Protein AF-Q7M0B6-F1 (afdb_monomer_lite)

Structure (mmCIF, N/CA/C/O backbone):
data_AF-Q7M0B6-F1
#
_entry.id   AF-Q7M0B6-F1
#
loop_
_atom_site.group_PDB
_atom_site.id
_atom_site.type_symbol
_atom_site.label_atom_id
_atom_site.label_alt_id
_atom_site.label_comp_id
_atom_site.label_asym_id
_atom_site.label_entity_id
_atom_site.label_seq_id
_atom_site.pdbx_PDB_ins_code
_atom_site.Cartn_x
_atom_site.Cartn_y
_atom_site.Cartn_z
_atom_site.occupancy
_atom_site.B_iso_or_equiv
_atom_site.auth_seq_id
_atom_site.auth_comp_id
_atom_site.auth_asym_id
_atom_site.auth_atom_id
_atom_site.pdbx_PDB_model_num
ATOM 1 N N . MET A 1 1 ? 1.663 6.925 12.292 1.00 85.75 1 MET A N 1
ATOM 2 C CA . MET A 1 1 ? 2.914 7.038 11.490 1.00 85.75 1 MET A CA 1
ATOM 3 C C . MET A 1 1 ? 2.663 7.963 10.300 1.00 85.75 1 MET A C 1
ATOM 5 O O . MET A 1 1 ? 1.523 8.021 9.873 1.00 85.75 1 MET A O 1
ATOM 9 N N . VAL A 1 2 ? 3.653 8.690 9.769 1.00 84.75 2 VAL A N 1
ATOM 10 C CA . VAL A 1 2 ? 3.451 9.552 8.580 1.00 84.75 2 VAL A CA 1
ATOM 11 C C . VAL A 1 2 ? 4.028 8.866 7.340 1.00 84.75 2 VAL A C 1
ATOM 13 O O . VAL A 1 2 ? 5.217 8.556 7.311 1.00 84.75 2 VAL A O 1
ATOM 16 N N . LEU A 1 3 ? 3.195 8.630 6.325 1.00 83.50 3 LEU A N 1
ATOM 17 C CA . LEU A 1 3 ? 3.599 8.136 5.010 1.00 83.50 3 LEU A CA 1
ATOM 18 C C . LEU A 1 3 ? 3.777 9.329 4.066 1.00 83.50 3 LEU A C 1
ATOM 20 O O . LEU A 1 3 ? 2.801 9.908 3.593 1.00 83.50 3 LEU A O 1
ATOM 24 N N . GLY A 1 4 ? 5.033 9.698 3.816 1.00 84.81 4 GLY A N 1
ATOM 25 C CA . GLY A 1 4 ? 5.403 10.729 2.849 1.00 84.81 4 GLY A CA 1
ATOM 26 C C . GLY A 1 4 ? 5.688 10.130 1.474 1.00 84.81 4 GLY A C 1
ATOM 27 O O . GLY A 1 4 ? 6.645 9.369 1.346 1.00 84.81 4 GLY A O 1
ATOM 28 N N . TYR A 1 5 ? 4.902 10.456 0.447 1.00 79.81 5 TYR A N 1
ATOM 29 C CA . TYR A 1 5 ? 5.205 10.042 -0.929 1.00 79.81 5 TYR A CA 1
ATOM 30 C C . TYR A 1 5 ? 4.716 11.064 -1.953 1.00 79.81 5 TYR A C 1
ATOM 32 O O . TYR A 1 5 ? 3.850 11.888 -1.660 1.00 79.81 5 TYR A O 1
ATOM 40 N N . TRP A 1 6 ? 5.285 10.999 -3.153 1.00 73.19 6 TRP A N 1
ATOM 41 C CA . TRP A 1 6 ? 4.824 11.730 -4.331 1.00 73.19 6 TRP A CA 1
ATOM 42 C C . TRP A 1 6 ? 3.337 11.450 -4.603 1.00 73.19 6 TRP A C 1
ATOM 44 O O . TRP A 1 6 ? 2.848 10.372 -4.249 1.00 73.19 6 TRP A O 1
ATOM 54 N N . ASP A 1 7 ? 2.626 12.374 -5.261 1.00 75.25 7 ASP A N 1
ATOM 55 C CA . ASP A 1 7 ? 1.221 12.179 -5.667 1.00 75.25 7 ASP A CA 1
ATOM 56 C C . ASP A 1 7 ? 1.094 11.222 -6.865 1.00 75.25 7 ASP A C 1
ATOM 58 O O . ASP A 1 7 ? 0.555 11.530 -7.917 1.00 75.25 7 ASP A O 1
ATOM 62 N N . ILE A 1 8 ? 1.677 10.037 -6.716 1.00 74.06 8 ILE A N 1
ATOM 63 C CA . ILE A 1 8 ? 1.597 8.917 -7.640 1.00 74.06 8 ILE A CA 1
ATOM 64 C C . ILE A 1 8 ? 1.422 7.642 -6.817 1.00 74.06 8 ILE A C 1
ATOM 66 O O . ILE A 1 8 ? 1.860 7.528 -5.669 1.00 74.06 8 ILE A O 1
ATOM 70 N N . ARG A 1 9 ? 0.799 6.622 -7.409 1.00 73.56 9 ARG A N 1
ATOM 71 C CA . ARG A 1 9 ? 0.630 5.327 -6.734 1.00 73.56 9 ARG A CA 1
ATOM 72 C C . ARG A 1 9 ? 1.971 4.664 -6.441 1.00 73.56 9 ARG A C 1
ATOM 74 O O . ARG A 1 9 ? 2.231 4.324 -5.288 1.00 73.56 9 ARG A O 1
ATOM 81 N N . GLY A 1 10 ? 2.793 4.531 -7.487 1.00 79.62 10 GLY A N 1
ATOM 82 C CA . GLY A 1 10 ? 4.172 4.046 -7.441 1.00 79.62 10 GLY A CA 1
ATOM 83 C C . GLY A 1 10 ? 4.407 2.913 -6.440 1.00 79.62 10 GLY A C 1
ATOM 84 O O . GLY A 1 10 ? 3.600 1.993 -6.302 1.00 79.62 10 GLY A O 1
ATOM 85 N N . LEU A 1 11 ? 5.516 3.014 -5.709 1.00 78.31 11 LEU A N 1
ATOM 86 C CA . LEU A 1 11 ? 5.893 2.056 -4.667 1.00 78.31 11 LEU A CA 1
ATOM 87 C C . LEU A 1 11 ? 5.070 2.218 -3.382 1.00 78.31 11 LEU A C 1
ATOM 89 O O . LEU A 1 11 ? 4.901 1.257 -2.632 1.00 78.31 11 LEU A O 1
ATOM 93 N N . ALA A 1 12 ? 4.504 3.404 -3.137 1.00 82.44 12 ALA A N 1
ATOM 94 C CA . ALA A 1 12 ? 3.684 3.646 -1.954 1.00 82.44 12 ALA A CA 1
ATOM 95 C C . ALA A 1 12 ? 2.393 2.825 -1.942 1.00 82.44 12 ALA A C 1
ATOM 97 O O . ALA A 1 12 ? 1.834 2.591 -0.875 1.00 82.44 12 ALA A O 1
ATOM 98 N N . HIS A 1 13 ? 1.917 2.346 -3.094 1.00 84.06 13 HIS A N 1
ATOM 99 C CA . HIS A 1 13 ? 0.734 1.496 -3.135 1.00 84.06 13 HIS A CA 1
ATOM 100 C C . HIS A 1 13 ? 0.904 0.203 -2.319 1.00 84.06 13 HIS A C 1
ATOM 102 O O . HIS A 1 13 ? 0.015 -0.132 -1.537 1.00 84.06 13 HIS A O 1
ATOM 108 N N . ALA A 1 14 ? 2.052 -0.471 -2.430 1.00 85.94 14 ALA A N 1
ATOM 109 C CA . ALA A 1 14 ? 2.340 -1.666 -1.635 1.00 85.94 14 ALA A CA 1
ATOM 110 C C . ALA A 1 14 ? 2.422 -1.348 -0.134 1.00 85.94 14 ALA A C 1
ATOM 112 O O . ALA A 1 14 ? 1.913 -2.103 0.692 1.00 85.94 14 ALA A O 1
ATOM 113 N N . ILE A 1 15 ? 2.998 -0.194 0.210 1.00 86.81 15 ILE A N 1
ATOM 114 C CA . ILE A 1 15 ? 3.126 0.264 1.598 1.00 86.81 15 ILE A CA 1
ATOM 115 C C . ILE A 1 15 ? 1.744 0.528 2.214 1.00 86.81 15 ILE A C 1
ATOM 117 O O . ILE A 1 15 ? 1.480 0.068 3.320 1.00 86.81 15 ILE A O 1
ATOM 121 N N . ARG A 1 16 ? 0.831 1.188 1.487 1.00 86.94 16 ARG A N 1
ATOM 122 C CA . ARG A 1 16 ? -0.557 1.410 1.935 1.00 86.94 16 ARG A CA 1
ATOM 123 C C . ARG A 1 16 ? -1.288 0.095 2.201 1.00 86.94 16 ARG A C 1
ATOM 125 O O . ARG A 1 16 ? -1.886 -0.058 3.256 1.00 86.94 16 ARG A O 1
ATOM 132 N N . MET A 1 17 ? -1.190 -0.874 1.285 1.00 87.50 17 MET A N 1
ATOM 133 C CA . MET A 1 17 ? -1.827 -2.186 1.473 1.00 87.50 17 MET A CA 1
ATOM 134 C C . MET A 1 17 ? -1.331 -2.898 2.736 1.00 87.50 17 MET A C 1
ATOM 136 O O . MET A 1 17 ? -2.122 -3.518 3.441 1.00 87.50 17 MET A O 1
ATOM 140 N N . LEU A 1 18 ? -0.034 -2.796 3.040 1.00 87.50 18 LEU A N 1
ATOM 141 C CA . LEU A 1 18 ? 0.535 -3.382 4.253 1.00 87.50 18 LEU A CA 1
ATOM 142 C C . LEU A 1 18 ? 0.035 -2.684 5.521 1.00 87.50 18 LEU A C 1
ATOM 144 O O . LEU A 1 18 ? -0.319 -3.372 6.471 1.00 87.50 18 LEU A O 1
ATOM 148 N N . LEU A 1 19 ? -0.035 -1.351 5.525 1.00 88.69 19 LEU A N 1
ATOM 149 C CA . LEU A 1 19 ? -0.527 -0.580 6.672 1.00 88.69 19 LEU A CA 1
ATOM 150 C C . LEU A 1 19 ? -2.000 -0.877 6.983 1.00 88.69 19 LEU A C 1
ATOM 152 O O . 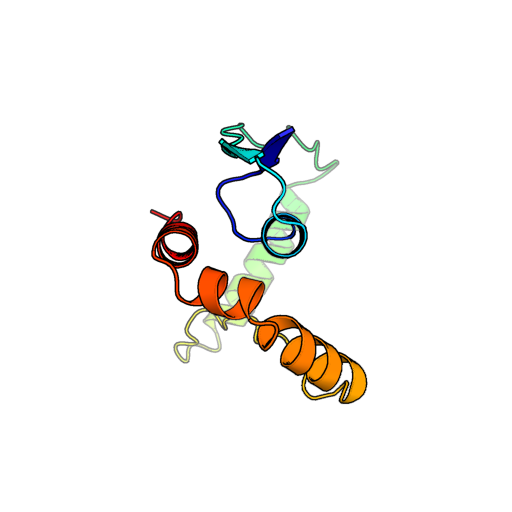LEU A 1 19 ? -2.363 -1.017 8.150 1.00 88.69 19 LEU A O 1
ATOM 156 N N . GLU A 1 20 ? -2.825 -1.030 5.947 1.00 88.75 20 GLU A N 1
ATOM 157 C CA . GLU A 1 20 ? -4.241 -1.403 6.076 1.00 88.75 20 GLU A CA 1
ATOM 158 C C . GLU A 1 20 ? -4.398 -2.864 6.532 1.00 88.75 20 GLU A C 1
ATOM 160 O O . GLU A 1 20 ? -5.252 -3.192 7.356 1.00 88.75 20 GLU A O 1
ATOM 165 N N . PHE A 1 21 ? -3.521 -3.764 6.075 1.00 88.38 21 PHE A N 1
ATOM 166 C CA . PHE A 1 21 ? -3.495 -5.142 6.563 1.00 88.38 21 PHE A CA 1
ATOM 167 C C . PHE A 1 21 ? -3.150 -5.222 8.061 1.00 88.38 21 PHE A C 1
ATOM 169 O O . PHE A 1 21 ? -3.803 -5.956 8.813 1.00 88.38 21 PHE A O 1
ATOM 176 N N . THR A 1 22 ? -2.163 -4.443 8.511 1.00 91.50 22 THR A N 1
ATOM 177 C CA . THR A 1 22 ? -1.732 -4.388 9.917 1.00 91.50 22 THR A CA 1
ATOM 178 C C . THR A 1 22 ? -2.579 -3.464 10.788 1.00 91.50 22 THR A C 1
ATOM 180 O O . THR A 1 22 ? -2.265 -3.312 11.967 1.00 91.50 22 THR A O 1
ATOM 183 N N . ASP A 1 23 ? -3.638 -2.860 10.238 1.00 86.69 23 ASP A N 1
ATOM 184 C CA . ASP A 1 23 ? -4.539 -1.928 10.934 1.00 86.69 23 ASP A CA 1
ATOM 185 C C . ASP A 1 23 ? -3.785 -0.793 11.652 1.00 86.69 23 ASP A C 1
ATOM 187 O O . ASP A 1 23 ? -4.103 -0.361 12.761 1.00 86.69 23 ASP A O 1
ATOM 191 N N . THR A 1 24 ? -2.673 -0.368 11.052 1.00 87.19 24 THR A N 1
ATOM 192 C CA . THR A 1 24 ? -1.766 0.601 11.659 1.00 87.19 24 THR A CA 1
ATOM 193 C C . THR A 1 24 ? -2.206 2.000 11.275 1.00 87.19 24 THR A C 1
ATOM 195 O O . THR A 1 24 ? -2.238 2.340 10.096 1.00 87.19 24 THR A O 1
ATOM 198 N N . SER A 1 25 ? -2.494 2.846 12.265 1.00 84.62 25 SER A N 1
ATOM 199 C CA . SER A 1 25 ? -2.904 4.222 12.000 1.00 84.62 25 SER A CA 1
ATOM 200 C C . SER A 1 25 ? -1.773 5.031 11.354 1.00 84.62 25 SER A C 1
ATOM 202 O O . SER A 1 25 ? -0.643 5.143 11.863 1.00 84.62 25 SER A O 1
ATOM 204 N N . TYR A 1 26 ? -2.076 5.618 10.199 1.00 86.38 26 TYR A N 1
ATOM 205 C CA . TYR A 1 26 ? -1.124 6.426 9.457 1.00 86.38 26 TYR A CA 1
ATOM 206 C C . TYR A 1 26 ? -1.770 7.652 8.808 1.00 86.38 26 TYR A C 1
ATOM 208 O O . TYR A 1 26 ? -2.936 7.638 8.414 1.00 86.38 26 TYR A O 1
ATOM 216 N N . GLU A 1 27 ? -0.980 8.716 8.711 1.00 83.56 27 GLU A N 1
ATOM 217 C CA . GLU A 1 27 ? -1.316 9.957 8.021 1.00 83.56 27 GLU A CA 1
ATOM 218 C C . GLU A 1 27 ? -0.553 10.003 6.695 1.00 83.56 27 GLU A C 1
ATOM 220 O O . GLU A 1 27 ? 0.651 9.740 6.667 1.00 83.56 27 GLU A O 1
ATOM 225 N N . GLU A 1 28 ? -1.230 10.324 5.591 1.00 79.88 28 GLU A N 1
ATOM 226 C CA . GLU A 1 28 ? -0.574 10.540 4.298 1.00 79.88 28 GLU A CA 1
ATOM 227 C C . GLU A 1 28 ? -0.172 12.004 4.158 1.00 79.88 28 GLU A C 1
ATOM 229 O O . GLU A 1 28 ? -1.003 12.904 4.277 1.00 79.88 28 GLU A O 1
ATOM 234 N N . LYS A 1 29 ? 1.108 12.241 3.870 1.00 80.81 29 LYS A N 1
ATOM 235 C CA . LYS A 1 29 ? 1.624 13.561 3.520 1.00 80.81 29 LYS A CA 1
ATOM 236 C C . LYS A 1 29 ? 2.141 13.510 2.091 1.00 80.81 29 LYS A C 1
ATOM 238 O O . LYS A 1 29 ? 3.155 12.874 1.816 1.00 80.81 29 LYS A O 1
ATOM 243 N N . GLN A 1 30 ? 1.454 14.185 1.179 1.00 74.31 30 GLN A N 1
ATOM 244 C CA . GLN A 1 30 ? 1.953 14.327 -0.183 1.00 74.31 30 GLN A CA 1
ATOM 245 C C . GLN A 1 30 ? 3.253 15.136 -0.159 1.00 74.31 30 GLN A C 1
ATOM 247 O O . GLN A 1 30 ? 3.316 16.237 0.393 1.00 74.31 30 GLN A O 1
ATOM 252 N N . VAL A 1 31 ? 4.306 14.564 -0.735 1.00 70.50 31 VAL A N 1
ATOM 253 C CA . VAL A 1 31 ? 5.559 15.272 -0.979 1.00 70.50 31 VAL A CA 1
ATOM 254 C C . VAL A 1 31 ? 5.378 16.026 -2.288 1.00 70.50 31 VAL A C 1
ATOM 256 O O . VAL A 1 31 ? 5.588 15.487 -3.370 1.00 70.50 31 VAL A O 1
ATOM 259 N N . THR A 1 32 ? 4.927 17.272 -2.185 1.00 59.19 32 THR A N 1
ATOM 260 C CA . THR A 1 32 ? 5.049 18.256 -3.260 1.00 59.19 32 THR A CA 1
ATOM 261 C C . THR A 1 32 ? 6.468 18.802 -3.209 1.00 59.19 32 THR A C 1
ATOM 263 O O . THR A 1 32 ? 6.795 19.610 -2.339 1.00 59.19 32 THR A O 1
ATOM 266 N N . GLY A 1 33 ? 7.325 18.305 -4.089 1.00 57.41 33 GLY A N 1
ATOM 267 C CA . GLY A 1 33 ? 8.675 18.813 -4.283 1.00 57.41 33 GLY A CA 1
ATOM 268 C C . GLY A 1 33 ? 8.919 19.049 -5.764 1.00 57.41 33 GLY A C 1
ATOM 269 O O . GLY A 1 33 ? 8.409 18.315 -6.607 1.00 57.41 33 GLY A O 1
ATOM 270 N N . GLU A 1 34 ? 9.690 20.074 -6.088 1.00 58.88 34 GLU A N 1
ATOM 271 C CA . GLU A 1 34 ? 10.387 20.102 -7.369 1.00 58.88 34 GLU A CA 1
ATOM 272 C C . GLU A 1 34 ? 11.357 18.911 -7.364 1.00 58.88 34 GLU A C 1
ATOM 274 O O . GLU A 1 34 ? 11.917 18.576 -6.311 1.00 58.88 34 GLU A O 1
ATOM 279 N N . ALA A 1 35 ? 11.455 18.178 -8.477 1.00 55.38 35 ALA A N 1
ATOM 280 C CA . ALA A 1 35 ? 12.375 17.048 -8.546 1.00 55.38 35 ALA A CA 1
ATOM 281 C C . ALA A 1 35 ? 13.777 17.542 -8.143 1.00 55.38 35 ALA A C 1
ATOM 283 O O . ALA A 1 35 ? 14.136 18.654 -8.527 1.00 55.38 35 ALA A O 1
ATOM 284 N N . PRO A 1 36 ? 14.561 16.772 -7.364 1.00 64.06 36 PRO A N 1
ATOM 285 C CA . PRO A 1 36 ? 15.957 17.119 -7.135 1.00 64.06 36 PRO A CA 1
ATOM 286 C C . PRO A 1 36 ? 16.607 17.388 -8.491 1.00 64.06 36 PRO A C 1
ATOM 288 O O . PRO A 1 36 ? 16.371 16.603 -9.413 1.00 64.06 36 PRO A O 1
ATOM 291 N N . ASP A 1 37 ? 17.385 18.465 -8.613 1.00 56.44 37 ASP A N 1
ATOM 292 C CA . ASP A 1 37 ? 18.210 18.694 -9.797 1.00 56.44 37 ASP A CA 1
ATOM 293 C C . ASP A 1 37 ? 19.191 17.524 -9.897 1.00 56.44 37 ASP A C 1
ATOM 295 O O . ASP A 1 37 ? 20.243 17.470 -9.260 1.00 56.44 37 ASP A O 1
ATOM 299 N N . TYR A 1 38 ? 18.774 16.497 -10.631 1.00 54.84 38 TYR A N 1
ATOM 300 C CA . TYR A 1 38 ? 19.645 15.431 -11.059 1.00 54.84 38 TYR A CA 1
ATOM 301 C C . TYR A 1 38 ? 20.503 16.058 -12.148 1.00 54.84 38 TYR A C 1
ATOM 303 O O . TYR A 1 38 ? 20.046 16.148 -13.287 1.00 54.84 38 TYR A O 1
ATOM 311 N N . ASP A 1 39 ? 21.711 16.504 -11.788 1.00 53.09 39 ASP A N 1
ATOM 312 C CA . ASP A 1 39 ? 22.765 16.868 -12.737 1.00 53.09 39 ASP A CA 1
ATOM 313 C C . ASP A 1 39 ? 22.978 15.680 -13.688 1.00 53.09 39 ASP A C 1
ATOM 315 O O . ASP A 1 39 ? 23.733 14.737 -13.427 1.00 53.09 39 ASP A O 1
ATOM 319 N N . MET A 1 40 ? 22.233 15.688 -14.792 1.00 51.34 40 MET A N 1
ATOM 320 C CA . MET A 1 40 ? 22.429 14.801 -15.922 1.00 51.34 40 MET A CA 1
ATOM 321 C C . MET A 1 40 ? 23.691 15.300 -16.615 1.00 51.34 40 MET A C 1
ATOM 323 O O . MET A 1 40 ? 23.620 16.155 -17.490 1.00 51.34 40 MET A O 1
ATOM 327 N N . GLY A 1 41 ? 24.847 14.814 -16.161 1.00 50.34 41 GLY A N 1
ATOM 328 C CA . GLY A 1 41 ? 26.136 15.152 -16.756 1.00 50.34 41 GLY A CA 1
ATOM 329 C C . GLY A 1 41 ? 26.136 14.994 -18.283 1.00 50.34 41 GLY A C 1
ATOM 330 O O . GLY A 1 41 ? 25.560 14.039 -18.804 1.00 50.34 41 GLY A O 1
ATOM 331 N N . ASP A 1 42 ? 26.761 15.977 -18.942 1.00 49.41 42 ASP A N 1
ATOM 332 C CA . ASP A 1 42 ? 27.284 16.061 -20.317 1.00 49.41 42 ASP A CA 1
ATOM 333 C C . ASP A 1 42 ? 26.741 15.023 -21.327 1.00 49.41 42 ASP A C 1
ATOM 335 O O . ASP A 1 42 ? 27.102 13.852 -21.286 1.00 49.41 42 ASP A O 1
ATOM 339 N N . THR A 1 43 ? 25.929 15.349 -22.336 1.00 57.31 43 THR A N 1
ATOM 340 C CA . THR A 1 43 ? 25.555 16.636 -22.939 1.00 57.31 43 THR A CA 1
ATOM 341 C C . THR A 1 43 ? 24.121 16.541 -23.477 1.00 57.31 43 THR A C 1
ATOM 343 O O . THR A 1 43 ? 23.750 15.581 -24.159 1.00 57.31 43 THR A O 1
ATOM 346 N N . GLU A 1 44 ? 23.295 17.552 -23.201 1.00 58.50 44 GLU A N 1
ATOM 347 C CA . GLU A 1 44 ? 21.911 17.623 -23.697 1.00 58.50 44 GLU A CA 1
ATOM 348 C C . GLU A 1 44 ? 21.829 17.563 -25.229 1.00 58.50 44 GLU A C 1
ATOM 350 O O . GLU A 1 44 ? 20.846 17.060 -25.767 1.00 58.50 44 GLU A O 1
ATOM 355 N N . GLU A 1 45 ? 22.869 18.000 -25.945 1.00 59.94 45 GLU A N 1
ATOM 356 C CA . GLU A 1 45 ? 22.907 18.003 -27.409 1.00 59.94 45 GLU A CA 1
ATOM 357 C C . GLU A 1 45 ? 22.931 16.596 -28.023 1.00 59.94 45 GLU A C 1
ATOM 359 O O . GLU A 1 45 ? 22.231 16.352 -29.009 1.00 59.94 45 GLU A O 1
ATOM 364 N N . GLU A 1 46 ? 23.684 15.650 -27.449 1.00 57.19 46 GLU A N 1
ATOM 365 C CA . GLU A 1 46 ? 23.714 14.261 -27.929 1.00 57.19 46 GLU A CA 1
ATOM 366 C C . GLU A 1 46 ? 22.395 13.547 -27.627 1.00 57.19 46 GLU A C 1
ATOM 368 O O . GLU A 1 46 ? 21.852 12.845 -28.487 1.00 57.19 46 GLU A O 1
ATOM 373 N N . LYS A 1 47 ? 21.825 13.808 -26.446 1.00 57.62 47 LYS A N 1
ATOM 374 C CA . LYS A 1 47 ? 20.525 13.276 -26.029 1.00 57.62 47 LYS A CA 1
ATOM 375 C C . LYS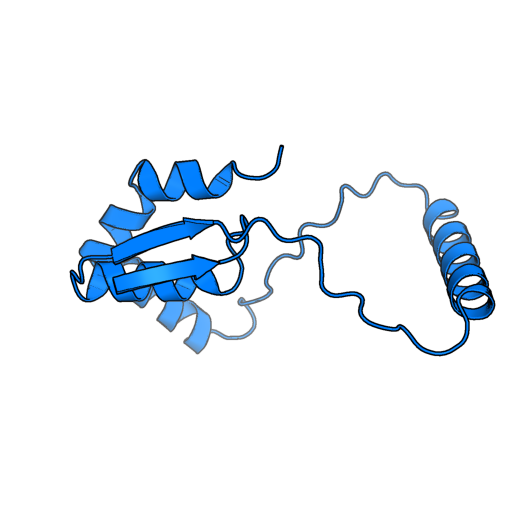 A 1 47 ? 19.394 13.817 -26.909 1.00 57.62 47 LYS A C 1
ATOM 377 O O . LYS A 1 47 ? 18.601 13.027 -27.415 1.00 57.62 47 LYS A O 1
ATOM 382 N N . LEU A 1 48 ? 19.389 15.122 -27.211 1.00 61.78 48 LEU A N 1
ATOM 383 C CA . LEU A 1 48 ? 18.449 15.740 -28.154 1.00 61.78 48 LEU A CA 1
ATOM 384 C C . LEU A 1 48 ? 18.594 15.167 -29.563 1.00 61.78 48 LEU A C 1
ATOM 386 O O . LEU A 1 48 ? 17.593 14.991 -30.253 1.00 61.78 48 LEU A O 1
ATOM 390 N N . ARG A 1 49 ? 19.817 14.872 -30.022 1.00 59.59 49 ARG A N 1
ATOM 391 C CA . ARG A 1 49 ? 20.049 14.298 -31.356 1.00 59.59 49 ARG A CA 1
ATOM 392 C C . ARG A 1 49 ? 19.463 12.894 -31.479 1.00 59.59 49 ARG A C 1
ATOM 394 O O . ARG A 1 49 ? 18.823 12.592 -32.490 1.00 59.59 49 ARG A O 1
ATOM 401 N N . VAL A 1 50 ? 19.666 12.067 -30.456 1.00 60.12 50 VAL A N 1
ATOM 402 C CA . VAL A 1 50 ? 19.124 10.704 -30.366 1.00 60.12 50 VAL A CA 1
ATOM 403 C C . VAL A 1 50 ? 17.604 10.737 -30.195 1.00 60.12 50 VAL A C 1
ATOM 405 O O . VAL A 1 50 ? 16.902 10.025 -30.915 1.00 60.12 50 VAL A O 1
ATOM 408 N N . ASP A 1 51 ? 17.080 11.627 -29.352 1.00 60.50 51 ASP A N 1
ATOM 409 C CA . ASP A 1 51 ? 15.640 11.797 -29.142 1.00 60.50 51 ASP A CA 1
ATOM 410 C C . ASP A 1 51 ? 14.939 12.303 -30.408 1.00 60.50 51 ASP A C 1
ATOM 412 O O . ASP A 1 51 ? 13.902 11.765 -30.797 1.00 60.50 51 ASP A O 1
ATOM 416 N N . MET A 1 52 ? 15.521 13.261 -31.139 1.00 60.16 52 MET A N 1
ATOM 417 C CA . MET A 1 52 ? 14.933 13.735 -32.397 1.00 60.16 52 MET A CA 1
ATOM 418 C C . MET A 1 52 ? 14.950 12.650 -33.485 1.00 60.16 52 MET A C 1
ATOM 420 O O . MET A 1 52 ? 14.029 12.582 -34.302 1.00 60.16 52 MET A O 1
ATOM 424 N N . GLN A 1 53 ? 15.971 11.786 -33.509 1.00 65.81 53 GLN A N 1
ATOM 425 C CA . GLN A 1 53 ? 16.015 10.631 -34.411 1.00 65.81 53 GLN A CA 1
ATOM 426 C C . GLN A 1 53 ? 14.973 9.571 -34.033 1.00 65.81 53 GLN A C 1
ATOM 428 O O . GLN A 1 53 ? 14.284 9.057 -34.917 1.00 65.81 53 GLN A O 1
ATOM 433 N N . LEU A 1 54 ? 14.787 9.301 -32.740 1.00 62.19 54 LEU A N 1
ATOM 434 C CA . LEU A 1 54 ? 13.746 8.411 -32.224 1.00 62.19 54 LEU A CA 1
ATOM 435 C C . LEU A 1 54 ? 12.341 8.931 -32.539 1.00 62.19 54 LEU A C 1
ATOM 437 O O . LEU A 1 54 ? 11.504 8.163 -33.004 1.00 62.19 54 LEU A O 1
ATOM 441 N N . VAL A 1 55 ? 12.097 10.235 -32.388 1.00 64.31 55 VAL A N 1
ATOM 442 C CA . VAL A 1 55 ? 10.822 10.879 -32.746 1.00 64.31 55 VAL A CA 1
ATOM 443 C C . VAL A 1 55 ? 10.561 10.797 -34.254 1.00 64.31 55 VAL A C 1
ATOM 445 O O . VAL A 1 55 ? 9.440 10.510 -34.667 1.00 64.31 55 VAL A O 1
ATOM 448 N N . ARG A 1 56 ? 11.585 10.971 -35.102 1.00 62.91 56 ARG A N 1
ATOM 449 C CA . ARG A 1 56 ? 11.454 10.809 -36.565 1.00 62.91 56 ARG A CA 1
ATOM 450 C C . ARG A 1 56 ? 11.149 9.364 -36.970 1.00 62.91 56 ARG A C 1
ATOM 452 O O . ARG A 1 56 ? 10.308 9.149 -37.844 1.00 62.91 56 ARG A O 1
ATOM 459 N N . LEU A 1 57 ? 11.772 8.378 -36.322 1.00 58.62 57 LEU A N 1
ATOM 460 C CA . LEU A 1 57 ? 11.479 6.953 -36.529 1.00 58.62 57 LEU A CA 1
ATOM 461 C C . LEU A 1 57 ? 10.094 6.557 -35.985 1.00 58.62 57 LEU A C 1
ATOM 463 O O . LEU A 1 57 ? 9.414 5.713 -36.568 1.00 58.62 57 LEU A O 1
ATOM 467 N N . TYR A 1 58 ? 9.650 7.195 -34.902 1.00 55.16 58 TYR A N 1
ATOM 468 C CA . TYR A 1 58 ? 8.338 6.985 -34.294 1.00 55.16 58 TYR A CA 1
ATOM 469 C C . TYR A 1 58 ? 7.203 7.582 -35.143 1.00 55.16 58 TYR A C 1
ATOM 471 O O . TYR A 1 58 ? 6.219 6.899 -35.422 1.00 55.16 58 TYR A O 1
ATOM 479 N N . ASN A 1 59 ? 7.372 8.810 -35.643 1.00 54.41 59 ASN A N 1
ATOM 480 C CA . ASN A 1 59 ? 6.360 9.524 -36.433 1.00 54.41 59 ASN A CA 1
ATOM 481 C C . ASN A 1 59 ? 6.260 9.042 -37.890 1.00 54.41 59 ASN A C 1
ATOM 483 O O . ASN A 1 59 ? 5.237 9.258 -38.534 1.00 54.41 59 ASN A O 1
ATOM 487 N N . SER A 1 60 ? 7.282 8.355 -38.413 1.00 55.56 60 SER A N 1
ATOM 488 C CA . SER A 1 60 ? 7.220 7.713 -39.739 1.00 55.56 60 SER A CA 1
ATOM 489 C C . SER A 1 60 ? 6.337 6.456 -39.753 1.00 55.56 60 SER A C 1
ATOM 491 O O . SER A 1 60 ? 5.906 6.021 -40.815 1.00 55.56 60 SER A O 1
ATOM 493 N N . ASN A 1 61 ? 6.017 5.897 -38.580 1.00 50.84 61 ASN A N 1
ATOM 494 C CA . ASN A 1 61 ? 5.132 4.742 -38.409 1.00 50.84 61 ASN A CA 1
ATOM 495 C C . ASN A 1 61 ? 3.758 5.164 -37.864 1.00 50.84 61 ASN A C 1
ATOM 497 O O . ASN A 1 61 ? 3.212 4.487 -36.993 1.00 50.84 61 ASN A O 1
ATOM 501 N N . HIS A 1 62 ? 3.239 6.311 -38.324 1.00 42.47 62 HIS A N 1
ATOM 502 C CA . HIS A 1 62 ? 2.001 6.935 -37.850 1.00 42.47 62 HIS A CA 1
ATOM 503 C C . HIS A 1 62 ? 0.759 6.059 -38.103 1.00 42.47 62 HIS A C 1
ATOM 505 O O . HIS A 1 62 ? -0.062 6.301 -38.979 1.00 42.47 62 HIS A O 1
ATOM 511 N N . GLU A 1 63 ? 0.584 5.067 -37.247 1.00 43.44 63 GLU A N 1
ATOM 512 C CA . GLU A 1 63 ? -0.709 4.568 -36.829 1.00 43.44 63 GLU A CA 1
ATOM 513 C C . GLU A 1 63 ? -0.832 4.942 -35.352 1.00 43.44 63 GLU A C 1
ATOM 515 O O . GLU A 1 63 ? 0.099 4.738 -34.569 1.00 43.44 63 GLU A O 1
ATOM 520 N N . GLN A 1 64 ? -1.931 5.600 -34.992 1.00 46.34 64 GLN A N 1
ATOM 521 C CA . GLN A 1 64 ? -2.179 6.203 -33.683 1.00 46.34 64 GLN A CA 1
ATOM 522 C C . GLN A 1 64 ? -2.076 5.168 -32.549 1.00 46.34 64 GLN A C 1
ATOM 524 O O . GLN A 1 64 ? -3.075 4.629 -32.075 1.00 46.34 64 GLN A O 1
ATOM 529 N N . LYS A 1 65 ? -0.869 4.880 -32.062 1.00 45.19 65 LYS A N 1
ATOM 530 C CA . LYS A 1 65 ? -0.699 4.119 -30.830 1.00 45.19 65 LYS A CA 1
ATOM 531 C C . LYS A 1 65 ? -0.957 5.076 -29.677 1.00 45.19 65 LYS A C 1
ATOM 533 O O . LYS A 1 65 ? -0.103 5.895 -29.342 1.00 45.19 65 LYS A O 1
ATOM 538 N N . LYS A 1 66 ? -2.152 4.950 -29.075 1.00 43.38 66 LYS A N 1
ATOM 539 C CA . LYS A 1 66 ? -2.430 5.364 -27.685 1.00 43.38 66 LYS A CA 1
ATOM 540 C C . LYS A 1 66 ? -1.167 5.126 -26.848 1.00 43.38 66 LYS A C 1
ATOM 542 O O . LYS A 1 66 ? -0.527 4.096 -27.095 1.00 43.38 66 LYS A O 1
ATOM 547 N N . PRO A 1 67 ? -0.809 6.004 -25.884 1.00 44.44 67 PRO A N 1
ATOM 548 C CA . PRO A 1 67 ? 0.304 5.717 -24.988 1.00 44.44 67 PRO A CA 1
ATOM 549 C C . PRO A 1 67 ? 0.070 4.309 -24.465 1.00 44.44 67 PRO A C 1
ATOM 551 O O . PRO A 1 67 ? -0.970 4.032 -23.863 1.00 44.44 67 PRO A O 1
ATOM 554 N N . ARG A 1 68 ? 0.954 3.386 -24.862 1.00 45.94 68 ARG A N 1
ATOM 555 C CA . ARG A 1 68 ? 0.844 1.991 -24.463 1.00 45.94 68 ARG A CA 1
ATOM 556 C C . ARG A 1 68 ? 1.008 2.045 -22.961 1.00 45.94 68 ARG A C 1
ATOM 558 O O . ARG A 1 68 ? 2.126 2.221 -22.486 1.00 45.94 68 ARG A O 1
ATOM 565 N N . MET A 1 69 ? -0.112 1.984 -22.242 1.00 45.72 69 MET A N 1
ATOM 566 C CA . MET A 1 69 ? -0.113 1.609 -20.840 1.00 45.72 69 MET A CA 1
ATOM 567 C C . MET A 1 69 ? 0.831 0.420 -20.773 1.00 45.72 69 MET A C 1
ATOM 569 O O . MET A 1 69 ? 0.637 -0.556 -21.500 1.00 45.72 69 MET A O 1
ATOM 573 N N . PHE A 1 70 ? 1.933 0.582 -20.044 1.00 48.81 70 PHE A N 1
ATOM 574 C CA . PHE A 1 70 ? 2.862 -0.507 -19.817 1.00 48.81 70 PHE A CA 1
ATOM 575 C C . PHE A 1 70 ? 2.052 -1.548 -19.058 1.00 48.81 70 PHE A C 1
ATOM 577 O O . PHE A 1 70 ? 1.826 -1.407 -17.859 1.00 48.81 70 PHE A O 1
ATOM 584 N N . GLU A 1 71 ? 1.507 -2.521 -19.782 1.00 51.59 71 GLU A N 1
ATOM 585 C CA . GLU A 1 71 ? 0.819 -3.637 -19.165 1.00 51.59 71 GLU A CA 1
ATOM 586 C C . GLU A 1 71 ? 1.885 -4.389 -18.376 1.00 51.59 71 GLU A C 1
ATOM 588 O O . GLU A 1 71 ? 2.862 -4.864 -18.972 1.00 51.59 71 GLU A O 1
ATOM 593 N N . PRO A 1 72 ? 1.772 -4.447 -17.040 1.00 61.41 72 PRO A N 1
ATOM 594 C CA . PRO A 1 72 ? 2.695 -5.241 -16.261 1.00 61.41 72 PRO A CA 1
ATOM 595 C C . PRO A 1 72 ? 2.477 -6.697 -16.675 1.00 61.41 72 PRO A C 1
ATOM 597 O O . PRO A 1 72 ? 1.467 -7.307 -16.331 1.00 61.41 72 PRO A O 1
ATOM 600 N N . LYS A 1 73 ? 3.411 -7.246 -17.458 1.00 67.50 73 LYS A N 1
ATOM 601 C CA . LYS A 1 73 ? 3.382 -8.639 -17.916 1.00 67.50 73 LYS A CA 1
ATOM 602 C C . LYS A 1 73 ? 3.711 -9.573 -16.753 1.00 67.50 73 LYS A C 1
ATOM 604 O O . LYS A 1 73 ? 4.806 -10.115 -16.657 1.00 67.50 73 LYS A O 1
ATOM 609 N N . LEU A 1 74 ? 2.761 -9.733 -15.837 1.00 67.25 74 LEU A N 1
ATOM 610 C CA . LEU A 1 74 ? 2.850 -10.700 -14.742 1.00 67.25 74 LEU A CA 1
ATOM 611 C C . LEU A 1 74 ? 2.420 -12.111 -15.163 1.00 67.25 74 LEU A C 1
ATOM 613 O O . LEU A 1 74 ? 2.601 -13.054 -14.395 1.00 67.25 74 LEU A O 1
ATOM 617 N N . ASP A 1 75 ? 1.865 -12.270 -16.367 1.00 75.00 75 ASP A N 1
ATOM 618 C CA . ASP A 1 75 ? 1.355 -13.553 -16.863 1.00 75.00 75 ASP A CA 1
ATOM 619 C C . ASP A 1 75 ? 2.441 -14.623 -17.015 1.00 75.00 75 ASP A C 1
ATOM 621 O O . ASP A 1 75 ? 2.148 -15.813 -16.924 1.00 75.00 75 ASP A O 1
ATOM 625 N N . GLU A 1 76 ? 3.698 -14.211 -17.168 1.00 85.00 76 GLU A N 1
ATOM 626 C CA . GLU A 1 76 ? 4.852 -15.109 -17.271 1.00 85.00 76 GLU A CA 1
ATOM 627 C C . GLU A 1 76 ? 5.258 -15.715 -15.909 1.00 85.00 76 GLU A C 1
ATOM 629 O O . GLU A 1 76 ? 6.013 -16.685 -15.858 1.00 85.00 76 GLU A O 1
ATOM 634 N N . PHE A 1 77 ? 4.726 -15.197 -14.793 1.00 86.56 77 PHE A N 1
ATOM 635 C CA . PHE A 1 77 ? 5.110 -15.589 -13.435 1.00 86.56 77 PHE A CA 1
ATOM 636 C C . PHE A 1 77 ? 3.904 -16.119 -12.640 1.00 86.56 77 PHE A C 1
ATOM 638 O O . PHE A 1 77 ? 3.332 -15.396 -11.815 1.00 86.56 77 PHE A O 1
ATOM 645 N N . PRO A 1 78 ? 3.515 -17.400 -12.810 1.00 88.06 78 PRO A N 1
ATOM 646 C CA . PRO A 1 78 ? 2.298 -17.950 -12.206 1.00 88.06 78 PRO A CA 1
ATOM 647 C C . PRO A 1 78 ? 2.298 -17.872 -10.673 1.00 88.06 78 PRO A C 1
ATOM 649 O O . PRO A 1 78 ? 1.268 -17.584 -10.067 1.00 88.06 78 PRO A O 1
ATOM 652 N N . ASN A 1 79 ? 3.458 -18.043 -10.032 1.00 91.25 79 ASN A N 1
ATOM 653 C CA . ASN A 1 79 ? 3.590 -17.926 -8.577 1.00 91.25 79 ASN A CA 1
ATOM 654 C C . ASN A 1 79 ? 3.375 -16.493 -8.087 1.00 91.25 79 ASN A C 1
ATOM 656 O O . ASN A 1 79 ? 2.735 -16.284 -7.056 1.00 91.25 79 ASN A O 1
ATOM 660 N N . LEU A 1 80 ? 3.893 -15.515 -8.832 1.00 85.25 80 LEU A N 1
ATOM 661 C CA . LEU A 1 80 ? 3.745 -14.104 -8.501 1.00 85.25 80 LEU A CA 1
ATOM 662 C C . LEU A 1 80 ? 2.291 -13.664 -8.689 1.00 85.25 80 LEU A C 1
ATOM 664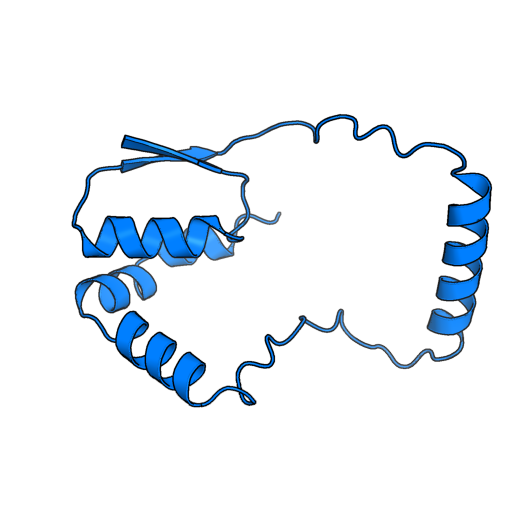 O O . LEU A 1 80 ? 1.722 -13.039 -7.800 1.00 85.25 80 LEU A O 1
ATOM 668 N N . LYS A 1 81 ? 1.654 -14.085 -9.786 1.00 86.06 81 LYS A N 1
ATOM 669 C CA . LYS A 1 81 ? 0.226 -13.855 -10.034 1.00 86.06 81 LYS A CA 1
ATOM 670 C C . LYS A 1 81 ? -0.647 -14.479 -8.945 1.00 86.06 81 LYS A C 1
ATOM 672 O O . LYS A 1 81 ? -1.541 -13.823 -8.418 1.00 86.06 81 LYS A O 1
ATOM 677 N N . ALA A 1 82 ? -0.358 -15.720 -8.555 1.00 87.31 82 ALA A N 1
ATOM 678 C CA . ALA A 1 82 ? -1.076 -16.393 -7.479 1.00 87.31 82 ALA A CA 1
ATOM 679 C C . ALA A 1 82 ? -0.861 -15.705 -6.123 1.00 87.31 82 ALA A C 1
ATOM 681 O O . ALA A 1 82 ? -1.797 -15.611 -5.332 1.00 87.31 82 ALA A O 1
ATOM 682 N N . PHE A 1 83 ? 0.348 -15.211 -5.846 1.00 89.81 83 PHE A N 1
ATOM 683 C CA . PHE A 1 83 ? 0.625 -14.425 -4.647 1.00 89.81 83 PHE A CA 1
ATOM 684 C C . PHE A 1 83 ? -0.187 -13.128 -4.628 1.00 89.81 83 PHE A C 1
ATOM 686 O O . PHE A 1 83 ? -0.879 -12.886 -3.644 1.00 89.81 83 PHE A O 1
ATOM 693 N N . MET A 1 84 ? -0.173 -12.349 -5.716 1.00 85.56 84 MET A N 1
ATOM 694 C CA . MET A 1 84 ? -0.953 -11.110 -5.807 1.00 85.56 84 MET A CA 1
ATOM 695 C C . MET A 1 84 ? -2.450 -11.372 -5.644 1.00 85.56 84 MET A C 1
ATOM 697 O O . MET A 1 84 ? -3.085 -10.735 -4.814 1.00 85.56 84 MET A O 1
ATOM 701 N N . CYS A 1 85 ? -2.988 -12.383 -6.331 1.00 87.75 85 CYS A N 1
ATOM 702 C CA . CYS A 1 85 ? -4.396 -12.754 -6.212 1.00 87.75 85 CYS A CA 1
ATOM 703 C C . CYS A 1 85 ? -4.784 -13.129 -4.773 1.00 87.75 85 CYS A C 1
ATOM 705 O O . CYS A 1 85 ? -5.842 -12.728 -4.298 1.00 87.75 85 CYS A O 1
ATOM 707 N N . ARG A 1 86 ? -3.937 -13.888 -4.061 1.00 91.25 86 ARG A N 1
ATOM 708 C CA . ARG A 1 86 ? -4.193 -14.237 -2.654 1.00 91.25 86 ARG A CA 1
ATOM 709 C C . ARG A 1 86 ? -4.076 -13.033 -1.729 1.00 91.25 86 ARG A C 1
ATOM 711 O O . ARG A 1 86 ? -4.830 -12.943 -0.771 1.00 91.25 86 ARG A O 1
ATOM 718 N N . PHE A 1 87 ? -3.123 -12.146 -1.996 1.00 88.12 87 PHE A N 1
ATOM 719 C CA . PHE A 1 87 ? -2.879 -10.963 -1.184 1.00 88.12 87 PHE A CA 1
ATOM 720 C C . PHE A 1 87 ? -4.027 -9.954 -1.312 1.00 88.12 87 PHE A C 1
ATOM 722 O O . PHE A 1 87 ? -4.555 -9.497 -0.305 1.00 88.12 87 PHE A O 1
ATOM 729 N N . GLU A 1 88 ? -4.490 -9.681 -2.533 1.00 87.69 88 GLU A N 1
ATOM 730 C CA . GLU A 1 88 ? -5.632 -8.793 -2.792 1.00 87.69 88 GLU A CA 1
ATOM 731 C C . GLU A 1 88 ? -6.960 -9.354 -2.258 1.00 87.69 88 GLU A C 1
ATOM 733 O O . GLU A 1 88 ? -7.852 -8.586 -1.910 1.00 87.69 88 GLU A O 1
ATOM 738 N N . ALA A 1 89 ? -7.087 -10.682 -2.150 1.00 90.62 89 ALA A N 1
ATOM 739 C CA . ALA A 1 89 ? -8.276 -11.348 -1.617 1.00 90.62 89 ALA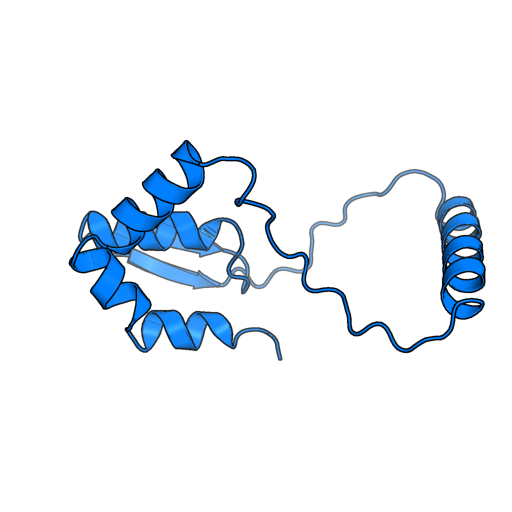 A CA 1
ATOM 740 C C . ALA A 1 89 ? -8.395 -11.309 -0.081 1.00 90.62 89 ALA A C 1
ATOM 742 O O . ALA A 1 89 ? -9.420 -11.727 0.458 1.00 90.62 89 ALA A O 1
ATOM 743 N N . LEU A 1 90 ? -7.372 -10.841 0.643 1.00 92.75 90 LEU A N 1
ATOM 744 C CA . LEU A 1 90 ? -7.443 -10.699 2.100 1.00 92.75 90 LEU A CA 1
ATOM 745 C C . LEU A 1 90 ? -8.511 -9.664 2.464 1.00 92.75 90 LEU A C 1
ATOM 747 O O . LEU A 1 90 ? -8.461 -8.552 1.956 1.00 92.75 90 LEU A O 1
ATOM 751 N N . GLU A 1 91 ? -9.437 -9.986 3.373 1.00 90.38 91 GLU A N 1
ATOM 752 C CA . GLU A 1 91 ? -10.637 -9.170 3.653 1.00 90.38 91 GLU A CA 1
ATOM 753 C C . GLU A 1 91 ? -10.345 -7.677 3.864 1.00 90.38 91 GLU A C 1
ATOM 755 O O . GLU A 1 91 ? -10.986 -6.828 3.247 1.00 90.38 91 GLU A O 1
ATOM 760 N N . LYS A 1 92 ? -9.335 -7.346 4.679 1.00 89.12 92 LYS A N 1
ATOM 761 C CA . LYS A 1 92 ? -8.930 -5.953 4.939 1.00 89.12 92 LYS A CA 1
ATOM 762 C C . LYS A 1 92 ? -8.417 -5.247 3.684 1.00 89.12 92 LYS A C 1
ATOM 764 O O . LYS A 1 92 ? -8.750 -4.093 3.434 1.00 89.12 92 LYS A O 1
ATOM 769 N N . ILE A 1 93 ? -7.623 -5.953 2.880 1.00 87.81 93 ILE A N 1
ATOM 770 C CA . ILE A 1 93 ? -7.041 -5.418 1.647 1.00 87.81 93 ILE A CA 1
ATOM 771 C C . ILE A 1 93 ? -8.126 -5.289 0.577 1.00 87.81 93 ILE A C 1
ATOM 773 O O . ILE A 1 93 ? -8.223 -4.248 -0.063 1.00 87.81 93 ILE A O 1
ATOM 777 N N . ALA A 1 94 ? -8.993 -6.288 0.433 1.00 87.81 94 ALA A N 1
ATOM 778 C CA . ALA A 1 94 ? -10.135 -6.258 -0.468 1.00 87.81 94 ALA A CA 1
ATOM 779 C C . ALA A 1 94 ? -11.085 -5.095 -0.137 1.00 87.81 94 ALA A C 1
ATOM 781 O O . ALA A 1 94 ? -11.492 -4.362 -1.039 1.00 87.81 94 ALA A O 1
ATOM 782 N N . ALA A 1 95 ? -11.384 -4.879 1.148 1.00 89.62 95 ALA A N 1
ATOM 783 C CA . ALA A 1 95 ? -12.184 -3.748 1.610 1.00 89.62 95 ALA A CA 1
ATOM 784 C C . ALA A 1 95 ? -11.504 -2.406 1.292 1.00 89.62 95 ALA A C 1
ATOM 786 O O . ALA A 1 95 ? -12.146 -1.497 0.767 1.00 89.62 95 ALA A O 1
ATOM 787 N N . PHE A 1 96 ? -10.193 -2.294 1.529 1.00 87.00 96 PHE A N 1
ATOM 788 C CA . PHE A 1 96 ? -9.425 -1.102 1.172 1.00 87.00 96 PHE A CA 1
ATOM 789 C C . PHE A 1 96 ? -9.435 -0.834 -0.340 1.00 87.00 96 PHE A C 1
ATOM 791 O O . PHE A 1 96 ? -9.682 0.299 -0.752 1.00 87.00 96 PHE A O 1
ATOM 798 N N . LEU A 1 97 ? -9.236 -1.854 -1.180 1.00 86.44 97 LEU A N 1
ATOM 799 C CA . LEU A 1 97 ? -9.258 -1.729 -2.644 1.00 86.44 97 LEU A CA 1
ATOM 800 C C . LEU A 1 97 ? -10.625 -1.290 -3.190 1.00 86.44 97 LEU A C 1
ATOM 802 O O . LEU A 1 97 ? -10.689 -0.691 -4.262 1.00 86.44 97 LEU A O 1
ATOM 806 N N . GLN A 1 98 ? -11.709 -1.575 -2.469 1.00 86.25 98 GLN A N 1
ATOM 807 C CA . GLN A 1 98 ? -13.065 -1.136 -2.814 1.00 86.25 98 GLN A CA 1
ATOM 808 C C . GLN A 1 98 ? -13.430 0.228 -2.210 1.00 86.25 98 GLN A C 1
ATOM 810 O O . GLN A 1 98 ? -14.441 0.812 -2.591 1.00 86.25 98 GLN A O 1
ATOM 815 N N . SER A 1 99 ? -12.625 0.745 -1.281 1.00 84.94 99 SER A N 1
ATOM 816 C CA . SER A 1 99 ? -12.907 1.997 -0.582 1.00 84.94 99 SER A CA 1
ATOM 817 C C . SER A 1 99 ? -12.688 3.239 -1.456 1.00 84.94 99 SER A C 1
ATOM 819 O O . SER A 1 99 ? -11.814 3.279 -2.332 1.00 84.94 99 SER A O 1
ATOM 821 N N . ASP A 1 100 ? -13.410 4.316 -1.137 1.00 80.12 100 ASP A N 1
ATOM 822 C CA . ASP A 1 100 ? -13.225 5.630 -1.766 1.00 80.12 100 ASP A CA 1
ATOM 823 C C . ASP A 1 100 ? -11.798 6.159 -1.586 1.00 80.12 100 ASP A C 1
ATOM 825 O O . ASP A 1 100 ? -11.257 6.812 -2.478 1.00 80.12 100 ASP A O 1
ATOM 829 N N . ARG A 1 101 ? -11.145 5.811 -0.469 1.00 76.75 101 ARG A N 1
ATOM 830 C CA . ARG A 1 101 ? -9.750 6.169 -0.175 1.00 76.75 101 ARG A CA 1
ATOM 831 C C . ARG A 1 101 ? -8.803 5.662 -1.262 1.00 76.75 101 ARG A C 1
ATOM 833 O O . ARG A 1 101 ? -7.916 6.388 -1.710 1.00 76.75 101 ARG A O 1
ATOM 840 N N . PHE A 1 102 ? -9.020 4.438 -1.739 1.00 77.94 102 PHE A N 1
ATOM 841 C CA . PHE A 1 102 ? -8.238 3.871 -2.831 1.00 77.94 102 PHE A CA 1
ATOM 842 C C . PHE A 1 102 ? -8.584 4.498 -4.186 1.00 77.94 102 PHE A C 1
ATOM 844 O O . PHE A 1 102 ? -7.687 4.750 -4.999 1.00 77.94 102 PHE A O 1
ATOM 851 N N . MET A 1 103 ? -9.865 4.770 -4.441 1.00 69.31 103 MET A N 1
ATOM 852 C CA . MET A 1 103 ? -10.318 5.371 -5.699 1.00 69.31 103 MET A CA 1
ATOM 853 C C . MET A 1 103 ? -9.866 6.826 -5.850 1.00 69.31 103 MET A C 1
ATOM 855 O O . MET A 1 103 ? -9.429 7.212 -6.933 1.00 69.31 103 MET A O 1
ATOM 859 N N . MET A 1 104 ? -9.847 7.608 -4.770 1.00 59.62 104 MET A N 1
ATOM 860 C CA . MET A 1 104 ? -9.286 8.962 -4.771 1.00 59.62 104 MET A CA 1
ATOM 861 C C . MET A 1 104 ? -7.788 8.958 -5.096 1.00 59.62 104 MET A C 1
ATOM 863 O O . MET A 1 104 ? -7.335 9.765 -5.904 1.00 59.62 104 MET A O 1
ATOM 867 N N . ALA A 1 105 ? -7.041 7.958 -4.620 1.00 59.25 105 ALA A N 1
ATOM 868 C CA . ALA A 1 105 ? -5.645 7.747 -5.004 1.00 59.25 105 ALA A CA 1
ATOM 869 C C . ALA A 1 105 ? -5.442 7.269 -6.467 1.00 59.25 105 ALA A C 1
ATOM 871 O O . ALA A 1 105 ? -4.303 7.025 -6.870 1.00 59.25 105 ALA A O 1
ATOM 872 N N . LYS A 1 106 ? -6.496 7.047 -7.280 1.00 54.78 106 LYS A N 1
ATOM 873 C CA . LYS A 1 106 ? -6.364 6.858 -8.749 1.00 54.78 106 LYS A CA 1
ATOM 874 C C . LYS A 1 106 ? -6.343 8.173 -9.522 1.00 54.78 106 LYS A C 1
ATOM 876 O O . LYS A 1 106 ? -5.825 8.172 -10.634 1.00 54.78 106 LYS A O 1
ATOM 881 N N . TRP A 1 107 ? -6.940 9.239 -8.990 1.00 46.16 107 TRP A N 1
ATOM 882 C CA . TRP A 1 107 ? -7.263 10.440 -9.772 1.00 46.16 107 TRP A CA 1
ATOM 883 C C . TRP A 1 107 ? -6.337 11.641 -9.501 1.00 46.16 107 TRP A C 1
ATOM 8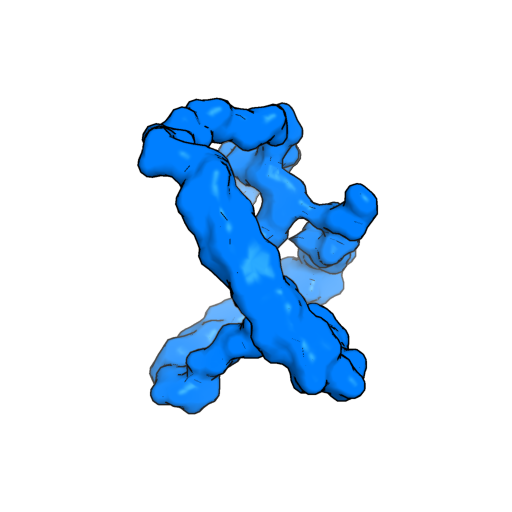85 O O . TRP A 1 107 ? -6.520 12.705 -10.085 1.00 46.16 107 TRP A O 1
ATOM 895 N N . GLY A 1 108 ? -5.312 11.475 -8.661 1.00 44.91 108 GLY A N 1
ATOM 896 C CA . GLY A 1 108 ? -4.220 12.441 -8.492 1.00 44.91 108 GLY A CA 1
ATOM 897 C C . GLY A 1 108 ? -3.263 12.418 -9.684 1.00 44.91 108 GLY A C 1
ATOM 898 O O . GLY A 1 108 ? -2.180 11.864 -9.596 1.00 44.91 108 GLY A O 1
ATOM 899 N N . ASN A 1 109 ? -3.725 12.894 -10.838 1.00 42.59 109 ASN A N 1
ATOM 900 C CA . ASN A 1 109 ? -2.929 13.292 -12.001 1.00 42.59 109 ASN A CA 1
ATOM 901 C C . ASN A 1 109 ? -3.831 14.229 -12.810 1.00 42.59 109 ASN A C 1
ATOM 903 O O . ASN A 1 109 ? -4.585 13.781 -13.678 1.00 42.59 109 ASN A O 1
ATOM 907 N N . LYS A 1 110 ? -3.829 15.511 -12.448 1.00 38.81 110 LYS A N 1
ATOM 908 C CA . LYS A 1 110 ? -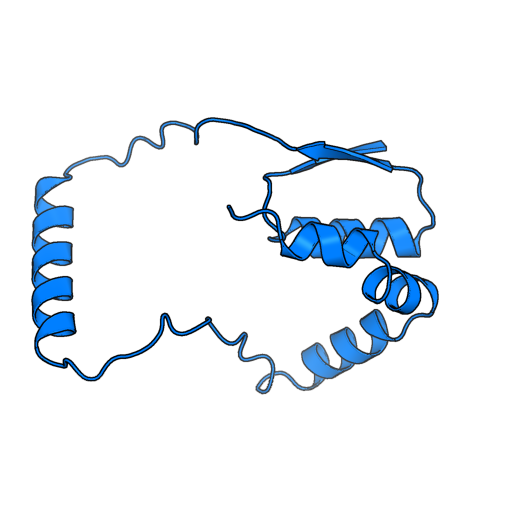4.527 16.570 -13.177 1.00 38.81 110 LYS A CA 1
ATOM 909 C C . LYS A 1 110 ? -3.509 17.527 -13.769 1.00 38.81 110 LYS A C 1
ATOM 911 O O . LYS A 1 110 ? -2.515 17.795 -13.062 1.00 38.81 110 LYS A O 1
#

Sequence (110 aa):
MVLGYWDIRGLAHAIRMLLEFTDTSYEEKQVTGEAPDYDMGDTEEEKLRVDMQLVRLYNSNHEQKKPRMFEPKLDEFPNLKAFMCRFEALEKIAAFLQSDRFMMAKWGNK

Radius of gyration: 19.71 Å; chains: 1; bounding box: 40×38×52 Å

Organism: Rattus norvegicus (NCBI:txid10116)

Foldseek 3Di:
DEAEDALACPPVVVVVLVCLVVVPDYDYDHPPDDPPPPCPPDDVVVVVVVVVVVVVVVVVPPDDDDPPPPDPPCVVPVPVVVVVVVSCPDPSNVVVCPDPVVVVSVPSPD

Secondary structure (DSSP, 8-state):
-EEEE-SS-TTHHHHHHHHHHTT---EEEE---PPP-----S-HHHHHHHHHHHHHHHHTT-S-----------TT-HHHHHHHHHHHTSHHHHHHHHSHHHHHTT----

InterPro domains:
  IPR004045 Glutathione S-transferase, N-terminal [PF02798] (1-38)
  IPR004045 Glutathione S-transferase, N-terminal [PS50404] (1-110)
  IPR004046 Glutathione S-transferase, C-terminal [PF14497] (51-100)
  IPR036249 Thioredoxin-like superfamily [SSF52833] (1-50)
  IPR036282 Glutathione S-transferase, C-terminal domain superfamily [SSF47616] (71-103)
  IPR050213 Glutathione S-transferase superfamily [PTHR11571] (2-34)

pLDDT: mean 70.81, std 16.08, range [38.81, 92.75]